Protein AF-A0A2D5G7H9-F1 (afdb_monomer_lite)

Structure (mmCIF, N/CA/C/O backbone):
data_AF-A0A2D5G7H9-F1
#
_entry.id   AF-A0A2D5G7H9-F1
#
loop_
_atom_site.group_PDB
_atom_site.id
_atom_site.type_symbol
_atom_site.label_atom_id
_atom_site.label_alt_id
_atom_site.label_comp_id
_atom_site.label_asym_id
_atom_site.label_entity_id
_atom_site.label_seq_id
_atom_site.pdbx_PDB_ins_code
_atom_site.Cartn_x
_atom_site.Cartn_y
_atom_site.Cartn_z
_atom_site.occupancy
_atom_site.B_iso_or_equiv
_atom_site.auth_seq_id
_atom_site.auth_comp_id
_atom_site.auth_asym_id
_atom_site.auth_atom_id
_atom_site.pdbx_PDB_model_num
ATOM 1 N N . MET A 1 1 ? 37.086 -0.738 -14.831 1.00 46.91 1 MET A N 1
ATOM 2 C CA . MET A 1 1 ? 36.209 -1.465 -15.768 1.00 46.91 1 MET A CA 1
ATOM 3 C C . MET A 1 1 ? 34.981 -0.601 -15.950 1.00 46.91 1 MET A C 1
ATOM 5 O O . MET A 1 1 ? 34.270 -0.409 -14.975 1.00 46.91 1 MET A O 1
ATOM 9 N N . SER A 1 2 ? 34.811 0.024 -17.115 1.00 57.94 2 SER A N 1
ATOM 10 C CA . SER A 1 2 ? 33.569 0.746 -17.401 1.00 57.94 2 SER A CA 1
ATOM 11 C C . SER A 1 2 ? 32.558 -0.308 -17.820 1.00 57.94 2 SER A C 1
ATOM 13 O O . SER A 1 2 ? 32.715 -0.897 -18.884 1.00 57.94 2 SER A O 1
ATOM 15 N N . GLY A 1 3 ? 31.635 -0.643 -16.924 1.00 84.12 3 GLY A N 1
ATOM 16 C CA . GLY A 1 3 ? 30.419 -1.346 -17.311 1.00 84.12 3 GLY A CA 1
ATOM 17 C C . GLY A 1 3 ? 29.381 -0.341 -17.793 1.00 84.12 3 GLY A C 1
ATOM 18 O O . GLY A 1 3 ? 29.545 0.864 -17.584 1.00 84.12 3 GLY A O 1
ATOM 19 N N . ASP A 1 4 ? 28.320 -0.854 -18.398 1.00 91.81 4 ASP A N 1
ATOM 20 C CA . ASP A 1 4 ? 27.169 -0.051 -18.783 1.00 91.81 4 ASP A CA 1
ATOM 21 C C . ASP A 1 4 ? 26.457 0.502 -17.544 1.00 91.81 4 ASP A C 1
ATOM 23 O O . ASP A 1 4 ? 26.328 -0.152 -16.504 1.00 91.81 4 ASP A O 1
ATOM 27 N N . THR A 1 5 ? 25.963 1.724 -17.671 1.00 94.12 5 THR A N 1
ATOM 28 C CA . THR A 1 5 ? 25.202 2.439 -16.658 1.00 94.12 5 THR A CA 1
ATOM 29 C C . THR A 1 5 ? 23.751 2.554 -17.105 1.00 94.12 5 THR A C 1
ATOM 31 O O . THR A 1 5 ? 23.378 3.395 -17.924 1.00 94.12 5 THR A O 1
ATOM 34 N N . PHE A 1 6 ? 22.920 1.691 -16.529 1.00 95.44 6 PHE A N 1
ATOM 35 C CA . PHE A 1 6 ? 21.476 1.672 -16.717 1.00 95.44 6 PHE A CA 1
ATOM 36 C C . PHE A 1 6 ? 20.793 1.566 -15.351 1.00 95.44 6 PHE A C 1
ATOM 38 O O . PHE A 1 6 ? 21.032 0.623 -14.596 1.00 95.44 6 PHE A O 1
ATOM 45 N N . THR A 1 7 ? 19.926 2.527 -15.040 1.00 95.94 7 THR A N 1
ATOM 46 C CA . THR A 1 7 ? 19.197 2.608 -13.770 1.00 95.94 7 THR A CA 1
ATOM 47 C C . THR A 1 7 ? 17.712 2.796 -14.045 1.00 95.94 7 THR A C 1
ATOM 49 O O . THR A 1 7 ? 17.320 3.779 -14.673 1.00 95.94 7 THR A O 1
ATOM 52 N N . GLY A 1 8 ? 16.883 1.889 -13.526 1.00 95.56 8 GLY A N 1
ATOM 53 C CA . GLY A 1 8 ? 15.425 2.006 -13.534 1.00 95.56 8 GLY A CA 1
ATOM 54 C C . GLY A 1 8 ? 14.883 2.437 -12.172 1.00 95.56 8 GLY A C 1
ATOM 55 O O . GLY A 1 8 ? 15.352 1.967 -11.137 1.00 95.56 8 GLY A O 1
ATOM 56 N N . SER A 1 9 ? 13.885 3.312 -12.169 1.00 96.56 9 SER A N 1
ATOM 57 C CA . SER A 1 9 ? 13.097 3.683 -10.990 1.00 96.56 9 SER A CA 1
ATOM 58 C C . SER A 1 9 ? 11.623 3.408 -11.250 1.00 96.56 9 SER A C 1
ATOM 60 O O . SER A 1 9 ? 11.135 3.662 -12.347 1.00 96.56 9 SER A O 1
ATOM 62 N N . TYR A 1 10 ? 10.911 2.911 -10.239 1.00 96.38 10 TYR A N 1
ATOM 63 C CA . TYR A 1 10 ? 9.505 2.525 -10.356 1.00 96.38 10 TYR A CA 1
ATOM 64 C C . TYR A 1 10 ? 8.705 3.097 -9.193 1.00 96.38 10 TYR A C 1
ATOM 66 O O . TYR A 1 10 ? 9.129 3.036 -8.039 1.00 96.38 10 TYR A O 1
ATOM 74 N N . SER A 1 11 ? 7.527 3.628 -9.497 1.00 96.19 11 SER A N 1
ATOM 75 C CA . SER A 1 11 ? 6.559 4.089 -8.504 1.00 96.19 11 SER A CA 1
ATOM 76 C C . SER A 1 11 ? 5.195 3.483 -8.799 1.00 96.19 11 SER A C 1
ATOM 78 O O . SER A 1 11 ? 4.832 3.323 -9.962 1.00 96.19 11 SER A O 1
ATOM 80 N N . GLY A 1 12 ? 4.458 3.117 -7.750 1.00 96.06 12 GLY A N 1
ATOM 81 C CA . GLY A 1 12 ? 3.131 2.518 -7.857 1.00 96.06 12 GLY A CA 1
ATOM 82 C C . GLY A 1 12 ? 2.097 3.322 -7.078 1.00 96.06 12 GLY A C 1
ATOM 83 O O . GLY A 1 12 ? 2.353 3.705 -5.936 1.00 96.06 12 GLY A O 1
ATOM 84 N N . LEU A 1 13 ? 0.926 3.560 -7.672 1.00 96.44 13 LEU A N 1
ATOM 85 C CA . LEU A 1 13 ? -0.166 4.302 -7.041 1.00 96.44 13 LEU A CA 1
ATOM 86 C C . LEU A 1 13 ? -1.463 3.486 -6.998 1.00 96.44 13 LEU A C 1
ATOM 88 O O . LEU A 1 13 ? -1.944 3.000 -8.023 1.00 96.44 13 LEU A O 1
ATOM 92 N N . PHE A 1 14 ? -2.066 3.403 -5.809 1.00 96.62 14 PHE A N 1
ATOM 93 C CA . PHE A 1 14 ? -3.432 2.912 -5.629 1.00 96.62 14 PHE A CA 1
ATOM 94 C C . PHE A 1 14 ? -4.447 4.040 -5.834 1.00 96.62 14 PHE A C 1
ATOM 96 O O . PHE A 1 14 ? -4.227 5.166 -5.396 1.00 96.62 14 PHE A O 1
ATOM 103 N N . ALA A 1 15 ? -5.625 3.716 -6.376 1.00 93.69 15 ALA A N 1
ATOM 104 C CA . ALA A 1 15 ? -6.734 4.674 -6.478 1.00 93.69 15 ALA A CA 1
ATOM 105 C C . ALA A 1 15 ? -7.245 5.172 -5.110 1.00 93.69 15 ALA A C 1
ATOM 107 O O . ALA A 1 15 ? -7.798 6.263 -5.005 1.00 93.69 15 ALA A O 1
ATOM 108 N N . ASN A 1 16 ? -7.102 4.356 -4.060 1.00 92.75 16 ASN A N 1
ATOM 109 C CA . ASN A 1 16 ? -7.419 4.723 -2.683 1.00 92.75 16 ASN A CA 1
ATOM 110 C C . ASN A 1 16 ? -6.701 3.799 -1.687 1.00 92.75 16 ASN A C 1
ATOM 112 O O . ASN A 1 16 ? -6.259 2.707 -2.048 1.00 92.75 16 ASN A O 1
ATOM 116 N N . LYS A 1 17 ? -6.655 4.241 -0.426 1.00 89.25 17 LYS A N 1
ATOM 117 C CA . LYS A 1 17 ? -6.003 3.562 0.706 1.00 89.25 17 LYS A CA 1
ATOM 118 C C . LYS A 1 17 ? -6.831 2.455 1.375 1.00 89.25 17 LYS A C 1
ATOM 120 O O . LYS A 1 17 ? -6.411 1.933 2.402 1.0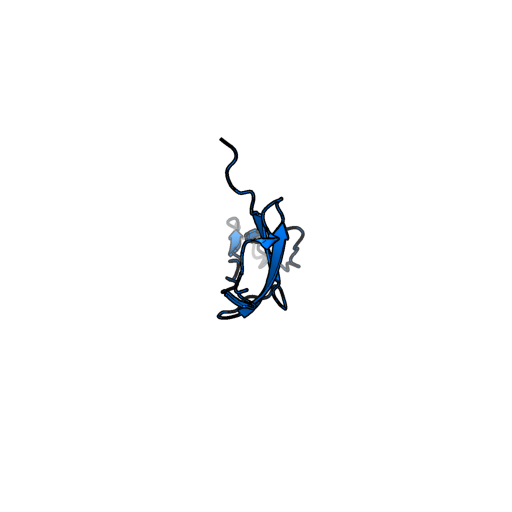0 89.25 17 LYS A O 1
ATOM 125 N N . ASN A 1 18 ? -8.037 2.165 0.891 1.00 92.00 18 ASN A N 1
ATOM 126 C CA . ASN A 1 18 ? -8.968 1.298 1.612 1.00 92.00 18 ASN A CA 1
ATOM 127 C C . ASN A 1 18 ? -8.626 -0.182 1.404 1.00 92.00 18 ASN A C 1
ATOM 129 O O . ASN A 1 18 ? -8.155 -0.573 0.336 1.00 92.00 18 ASN A O 1
ATOM 133 N N . VAL A 1 19 ? -8.918 -0.990 2.426 1.00 94.19 19 VAL A N 1
ATOM 134 C CA . VAL A 1 19 ? -8.784 -2.454 2.409 1.00 94.19 19 VAL A CA 1
ATOM 135 C C . VAL A 1 19 ? -9.492 -3.047 1.195 1.00 94.19 19 VAL A C 1
ATOM 137 O O . VAL A 1 19 ? -10.590 -2.623 0.834 1.00 94.19 19 VAL A O 1
ATOM 140 N N . GLY A 1 20 ? -8.872 -4.048 0.581 1.00 95.69 20 GLY A N 1
ATOM 141 C CA . GLY A 1 20 ? -9.452 -4.784 -0.535 1.00 95.69 20 GLY A CA 1
ATOM 142 C C . GLY A 1 20 ? -8.431 -5.691 -1.201 1.00 95.69 20 GLY A C 1
ATOM 143 O O . GLY A 1 20 ? -7.228 -5.471 -1.069 1.00 95.69 20 GLY A O 1
ATOM 144 N N . THR A 1 21 ? -8.917 -6.693 -1.922 1.00 97.06 21 THR A N 1
ATOM 145 C CA . THR A 1 21 ? -8.084 -7.620 -2.689 1.00 97.06 21 THR A CA 1
ATOM 146 C C . THR A 1 21 ? -8.058 -7.250 -4.169 1.00 97.06 21 THR A C 1
ATOM 148 O O . THR A 1 21 ? -8.955 -6.562 -4.664 1.00 97.06 21 THR A O 1
ATOM 151 N N . GLY A 1 22 ? -7.012 -7.669 -4.879 1.00 97.00 22 GLY A N 1
ATOM 152 C CA . GLY A 1 22 ? -6.876 -7.484 -6.323 1.00 97.00 22 GLY A CA 1
ATOM 153 C C . GLY A 1 22 ? -6.873 -6.017 -6.756 1.00 97.00 22 GLY A C 1
ATOM 154 O O . GLY A 1 22 ? -7.287 -5.701 -7.871 1.00 97.00 22 GLY A O 1
ATOM 155 N N . LYS A 1 23 ? -6.454 -5.092 -5.884 1.00 97.69 23 LYS A N 1
ATOM 156 C CA . LYS A 1 23 ? -6.520 -3.663 -6.188 1.00 97.69 23 LYS A CA 1
ATOM 157 C C . LYS A 1 23 ? -5.478 -3.314 -7.241 1.00 97.69 23 LYS A C 1
ATOM 159 O O . LYS A 1 23 ? -4.291 -3.563 -7.042 1.00 97.69 23 LYS A O 1
ATOM 164 N N . THR A 1 24 ? -5.921 -2.677 -8.321 1.00 97.81 24 THR A N 1
ATOM 165 C CA . THR A 1 24 ? -5.026 -2.170 -9.363 1.00 97.81 24 THR A CA 1
ATOM 166 C C . THR A 1 24 ? -4.072 -1.119 -8.799 1.00 97.81 24 THR A C 1
ATOM 168 O O . THR A 1 24 ? -4.495 -0.157 -8.147 1.00 97.81 24 THR A O 1
ATOM 171 N N . VAL A 1 25 ? -2.791 -1.308 -9.096 1.00 97.75 25 VAL A N 1
ATOM 172 C CA . VAL A 1 25 ? -1.703 -0.355 -8.891 1.00 97.75 25 VAL A CA 1
ATOM 173 C C . VAL A 1 25 ? -1.214 0.066 -10.265 1.00 97.75 25 VAL A C 1
ATOM 175 O O . VAL A 1 25 ? -0.775 -0.780 -11.043 1.00 97.75 25 VAL A O 1
ATOM 178 N N . ASN A 1 26 ? -1.282 1.362 -10.557 1.00 97.12 26 ASN A N 1
ATOM 179 C CA . ASN A 1 26 ? -0.691 1.916 -11.773 1.00 97.12 26 ASN A CA 1
ATOM 180 C C . ASN A 1 26 ? 0.797 2.149 -11.525 1.00 97.12 26 ASN A C 1
ATOM 182 O O . ASN A 1 26 ? 1.147 2.756 -10.510 1.00 97.12 26 ASN A O 1
ATOM 186 N N . ILE A 1 27 ? 1.644 1.653 -12.423 1.00 97.62 27 ILE A N 1
ATOM 187 C CA . ILE A 1 27 ? 3.098 1.721 -12.299 1.00 97.62 27 ILE A CA 1
ATOM 188 C C . ILE A 1 27 ? 3.631 2.748 -13.296 1.00 97.62 27 ILE A C 1
ATOM 190 O O . ILE A 1 27 ? 3.309 2.705 -14.481 1.00 97.62 27 ILE A O 1
ATOM 194 N N . THR A 1 28 ? 4.484 3.640 -12.805 1.00 96.88 28 THR A N 1
ATOM 195 C CA . THR A 1 28 ? 5.258 4.572 -13.625 1.00 96.88 28 THR A CA 1
ATOM 196 C C . THR A 1 28 ? 6.731 4.231 -13.483 1.00 96.88 28 THR A C 1
ATOM 198 O O . THR A 1 28 ? 7.249 4.200 -12.360 1.00 96.88 28 THR A O 1
ATOM 201 N N . ALA A 1 29 ? 7.393 4.000 -14.615 1.00 96.75 29 ALA A N 1
ATOM 202 C CA . ALA A 1 29 ? 8.825 3.760 -14.693 1.00 96.75 29 ALA A CA 1
ATOM 203 C C . ALA A 1 29 ? 9.575 5.000 -15.204 1.00 96.75 29 ALA A C 1
ATOM 205 O O . ALA A 1 29 ? 9.036 5.806 -15.964 1.00 96.75 29 ALA A O 1
ATOM 206 N N . SER A 1 30 ? 10.831 5.149 -14.794 1.00 95.62 30 SER A N 1
ATOM 207 C CA . SER A 1 30 ? 11.784 6.074 -15.405 1.00 95.62 30 SER A CA 1
ATOM 208 C C . SER A 1 30 ? 13.162 5.431 -15.509 1.00 95.62 30 SER A C 1
ATOM 210 O O . SER A 1 30 ? 13.569 4.649 -14.646 1.00 95.62 30 SER A O 1
ATOM 212 N N . TYR A 1 31 ? 13.882 5.763 -16.579 1.00 96.56 31 TYR A N 1
ATOM 213 C CA . TYR A 1 31 ? 15.183 5.185 -16.901 1.00 96.56 31 TYR A CA 1
ATOM 214 C C . TYR A 1 31 ? 16.236 6.280 -17.023 1.00 96.56 31 TYR A C 1
ATOM 216 O O . TYR A 1 31 ? 15.967 7.371 -17.524 1.00 96.56 31 TYR A O 1
ATOM 224 N N . SER A 1 32 ? 17.436 5.998 -16.530 1.00 96.25 32 SER A N 1
ATOM 225 C CA . SER A 1 32 ? 18.575 6.916 -16.551 1.00 96.25 32 SER A CA 1
ATOM 226 C C . SER A 1 32 ? 19.893 6.145 -16.616 1.00 96.25 32 SER A C 1
ATOM 228 O O . SER A 1 32 ? 19.905 4.915 -16.583 1.00 96.25 32 SER A O 1
ATOM 230 N N . GLY A 1 33 ? 21.005 6.872 -16.703 1.00 95.69 33 GLY A N 1
ATOM 231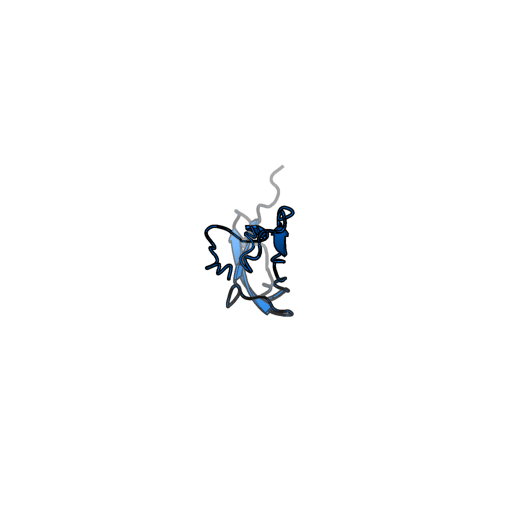 C CA . GLY A 1 33 ? 22.339 6.309 -16.905 1.00 95.69 33 GLY A CA 1
ATOM 232 C C . GLY A 1 33 ? 22.865 6.615 -18.306 1.00 95.69 33 GLY A C 1
ATOM 233 O O . GLY A 1 33 ? 22.080 6.860 -19.229 1.00 95.69 33 GLY A O 1
ATOM 234 N N . ALA A 1 34 ? 24.192 6.664 -18.446 1.00 95.81 34 ALA A N 1
ATOM 235 C CA . ALA A 1 34 ? 24.859 7.091 -19.677 1.00 95.81 34 ALA A CA 1
ATOM 236 C C . ALA A 1 34 ? 24.553 6.158 -20.854 1.00 95.81 34 ALA A C 1
ATOM 238 O O . ALA A 1 34 ? 24.526 6.604 -21.997 1.00 95.81 34 ALA A O 1
ATOM 239 N N . ASP A 1 35 ? 24.241 4.899 -20.559 1.00 96.06 35 ASP A N 1
ATOM 240 C CA . ASP A 1 35 ? 24.002 3.867 -21.561 1.00 96.06 35 ASP A CA 1
ATOM 241 C C . ASP A 1 35 ? 22.509 3.575 -21.747 1.00 96.06 35 ASP A C 1
ATOM 243 O O . ASP A 1 35 ? 22.154 2.676 -22.498 1.00 96.06 35 ASP A O 1
ATOM 247 N N . SER A 1 36 ? 21.609 4.338 -21.110 1.00 94.12 36 SER A N 1
ATOM 248 C CA . SER A 1 36 ? 20.163 4.056 -21.109 1.00 94.12 36 SER A CA 1
ATOM 249 C C . SER A 1 36 ? 19.513 3.988 -22.494 1.00 94.12 36 SER A C 1
ATOM 251 O O . SER A 1 36 ? 18.593 3.198 -22.691 1.00 94.12 36 SER A O 1
ATOM 253 N N . GLY A 1 37 ? 20.031 4.736 -23.471 1.00 94.12 37 GLY A N 1
ATOM 254 C CA . GLY A 1 37 ? 19.570 4.681 -24.862 1.00 94.12 37 GLY A CA 1
ATOM 255 C C . GLY A 1 37 ? 19.911 3.380 -25.602 1.00 94.12 37 GLY A C 1
ATOM 256 O O . GLY A 1 37 ? 19.327 3.118 -26.649 1.00 94.12 37 GLY A O 1
ATOM 257 N N . ASN A 1 38 ? 20.815 2.552 -25.065 1.00 95.62 38 ASN A N 1
ATOM 258 C CA . ASN A 1 38 ? 21.199 1.263 -25.655 1.00 95.62 38 ASN A CA 1
ATOM 259 C C . ASN A 1 38 ? 20.242 0.119 -25.274 1.00 95.62 38 ASN A C 1
ATOM 261 O O . ASN A 1 38 ? 20.401 -1.002 -25.756 1.00 95.62 38 ASN A O 1
ATOM 265 N N . TYR A 1 39 ? 19.255 0.384 -24.414 1.00 94.44 39 TYR A N 1
ATOM 266 C CA . TYR A 1 39 ? 18.351 -0.618 -23.860 1.00 94.44 39 TYR A CA 1
ATOM 267 C C . TYR A 1 39 ? 16.916 -0.355 -24.313 1.00 94.44 39 TYR A C 1
ATOM 269 O O . TYR A 1 39 ? 16.411 0.759 -24.207 1.00 94.44 39 TYR A O 1
ATOM 277 N N . ASN A 1 40 ? 16.233 -1.405 -24.769 1.00 94.56 40 ASN A N 1
ATOM 278 C CA . ASN A 1 40 ? 14.797 -1.361 -25.027 1.00 94.56 40 ASN A CA 1
ATOM 279 C C . ASN A 1 40 ? 14.054 -2.031 -23.868 1.00 94.56 40 ASN A C 1
ATOM 281 O O . ASN A 1 40 ? 14.174 -3.242 -23.675 1.00 94.56 40 ASN A O 1
ATOM 285 N N . VAL A 1 41 ? 13.292 -1.249 -23.106 1.00 94.69 41 VAL A N 1
ATOM 286 C CA . VAL A 1 41 ? 12.554 -1.736 -21.937 1.00 94.69 41 VAL A CA 1
ATOM 287 C C . VAL A 1 41 ? 11.076 -1.873 -22.278 1.00 94.69 41 VAL A C 1
ATOM 289 O O . VAL A 1 41 ? 10.495 -1.016 -22.934 1.00 94.69 41 VAL A O 1
ATOM 292 N N . THR A 1 42 ? 10.469 -2.979 -21.853 1.00 96.19 42 THR A N 1
ATOM 293 C CA . THR A 1 42 ? 9.016 -3.160 -21.920 1.00 96.19 42 THR A CA 1
ATOM 294 C C . THR A 1 42 ? 8.431 -2.865 -20.550 1.00 96.19 42 THR A C 1
ATOM 296 O O . THR A 1 42 ? 8.651 -3.625 -19.607 1.00 96.19 42 THR A O 1
ATOM 299 N N . ASP A 1 43 ? 7.696 -1.763 -20.448 1.00 95.50 43 ASP A N 1
ATOM 300 C CA . ASP A 1 43 ? 7.127 -1.320 -19.181 1.00 95.50 43 ASP A CA 1
ATOM 301 C C . ASP A 1 43 ? 5.977 -2.220 -18.729 1.00 95.50 43 ASP A C 1
ATOM 303 O O . ASP A 1 43 ? 5.111 -2.628 -19.510 1.00 95.50 43 ASP A O 1
ATOM 307 N N . GLN A 1 44 ? 5.918 -2.460 -17.422 1.00 95.56 44 GLN A N 1
ATOM 308 C CA . GLN A 1 44 ? 4.723 -2.980 -16.780 1.00 95.56 44 GLN A CA 1
ATOM 309 C C . GLN A 1 44 ? 3.849 -1.797 -16.364 1.00 95.56 44 GLN A C 1
ATOM 311 O O . GLN A 1 44 ? 4.191 -1.082 -15.431 1.00 95.56 44 GLN A O 1
ATOM 316 N N . SER A 1 45 ? 2.713 -1.598 -17.032 1.00 95.50 45 SER A N 1
ATOM 317 C CA . SER A 1 45 ? 1.825 -0.457 -16.758 1.00 95.50 45 SER A CA 1
ATOM 318 C C . SER A 1 45 ? 1.017 -0.604 -15.467 1.00 95.50 45 SER A C 1
ATOM 320 O O . SER A 1 45 ? 0.615 0.390 -14.859 1.00 95.50 45 SER A O 1
ATOM 322 N N . SER A 1 46 ? 0.750 -1.840 -15.035 1.00 96.62 46 SER A N 1
ATOM 323 C CA . SER A 1 46 ? -0.013 -2.102 -13.818 1.00 96.62 46 SER A CA 1
ATOM 324 C C . SER A 1 46 ? 0.248 -3.480 -13.217 1.00 96.62 46 SER A C 1
ATOM 326 O O . SER A 1 46 ? 0.763 -4.399 -13.860 1.00 96.62 46 SER A O 1
ATOM 328 N N . THR A 1 47 ? -0.132 -3.615 -11.952 1.00 97.19 47 THR A N 1
ATOM 329 C CA . THR A 1 47 ? -0.215 -4.890 -11.236 1.00 97.19 47 THR A CA 1
ATOM 330 C C . THR A 1 47 ? -1.405 -4.868 -10.275 1.00 97.19 47 THR A C 1
ATOM 332 O O . THR A 1 47 ? -2.067 -3.839 -10.115 1.00 97.19 47 THR A O 1
ATOM 335 N N . THR A 1 48 ? -1.687 -5.989 -9.621 1.00 97.56 48 THR A N 1
ATOM 336 C CA . THR A 1 48 ? -2.702 -6.085 -8.567 1.00 97.56 48 THR A CA 1
ATOM 337 C C . THR A 1 48 ? -2.057 -6.420 -7.235 1.00 97.56 48 THR A C 1
ATOM 339 O O . THR A 1 48 ? -1.218 -7.316 -7.162 1.00 97.56 48 THR A O 1
ATOM 342 N N . VAL A 1 49 ? -2.469 -5.722 -6.179 1.00 96.6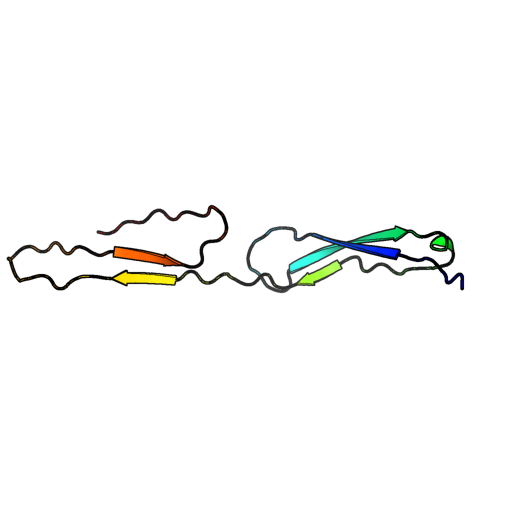9 49 VAL A N 1
ATOM 343 C CA . VAL A 1 49 ? -1.983 -5.932 -4.810 1.00 96.69 49 VAL A CA 1
ATOM 344 C C . VAL A 1 49 ? -3.161 -5.890 -3.840 1.00 96.69 49 VAL A C 1
ATOM 346 O O . VAL A 1 49 ? -4.130 -5.160 -4.053 1.00 96.69 49 VAL A O 1
ATOM 349 N N . ASP A 1 50 ? -3.064 -6.649 -2.755 1.00 97.19 50 ASP A N 1
ATOM 350 C CA . ASP A 1 50 ? -4.043 -6.625 -1.673 1.00 97.19 50 ASP A CA 1
ATOM 351 C C . ASP A 1 50 ? -3.662 -5.571 -0.621 1.00 97.19 50 ASP A C 1
ATOM 353 O O . ASP A 1 50 ? -2.513 -5.491 -0.183 1.00 97.19 50 ASP A O 1
ATOM 357 N N . ILE A 1 51 ? -4.636 -4.775 -0.172 1.00 94.94 51 ILE A N 1
ATOM 358 C CA . ILE A 1 51 ? -4.506 -3.922 1.016 1.00 94.94 51 ILE A CA 1
ATOM 359 C C . ILE A 1 51 ? -5.167 -4.659 2.177 1.00 94.94 51 ILE A C 1
ATOM 361 O O . ILE A 1 51 ? -6.393 -4.780 2.224 1.00 94.94 51 ILE A O 1
ATOM 365 N N . ALA A 1 52 ? -4.354 -5.148 3.113 1.00 93.88 52 ALA A N 1
ATOM 366 C CA . ALA A 1 52 ? -4.828 -5.870 4.288 1.00 93.88 52 ALA A CA 1
ATOM 367 C C . ALA A 1 52 ? -5.483 -4.937 5.320 1.00 93.88 52 ALA A C 1
ATOM 369 O O . ALA A 1 52 ? -5.067 -3.792 5.510 1.00 93.88 52 ALA A O 1
ATOM 370 N N . ALA A 1 53 ? -6.487 -5.453 6.032 1.00 90.44 53 ALA A N 1
ATOM 371 C CA . ALA A 1 53 ? -7.067 -4.760 7.175 1.00 90.44 53 ALA A CA 1
ATOM 372 C C . ALA A 1 53 ? -6.085 -4.718 8.349 1.00 90.44 53 ALA A C 1
ATOM 374 O O . ALA A 1 53 ? -5.459 -5.723 8.692 1.00 90.44 53 ALA A O 1
ATOM 375 N N . LYS A 1 54 ? -5.995 -3.561 9.010 1.00 90.06 54 LYS A N 1
ATOM 376 C CA . LYS A 1 54 ? -5.317 -3.450 10.299 1.00 90.06 54 LYS A CA 1
ATOM 377 C C . LYS A 1 54 ? -6.293 -3.866 11.397 1.00 90.06 54 LYS A C 1
ATOM 379 O O . LYS A 1 54 ? -7.388 -3.318 11.485 1.00 90.06 54 LYS A O 1
ATOM 384 N N . ALA A 1 55 ? -5.904 -4.841 12.213 1.00 90.69 55 ALA A N 1
ATOM 385 C CA . ALA A 1 55 ? -6.719 -5.268 13.342 1.00 90.69 55 ALA A CA 1
ATOM 386 C C . ALA A 1 55 ? -6.826 -4.144 14.384 1.00 90.69 55 ALA A C 1
ATOM 388 O O . ALA A 1 55 ? -5.812 -3.561 14.770 1.00 90.69 55 ALA A O 1
ATOM 389 N N . LEU A 1 56 ? -8.051 -3.883 14.839 1.00 91.81 56 LEU A N 1
ATOM 390 C CA . LEU A 1 56 ? -8.357 -3.022 15.975 1.00 91.81 56 LEU A CA 1
ATOM 391 C C . LEU A 1 56 ? -8.841 -3.911 17.121 1.00 91.81 56 LEU A C 1
ATOM 393 O O . LEU A 1 56 ? -9.819 -4.642 16.963 1.00 91.81 56 LEU A O 1
ATOM 397 N N . THR A 1 57 ? -8.179 -3.830 18.268 1.00 92.19 57 THR A N 1
ATOM 398 C CA . THR A 1 57 ? -8.524 -4.608 19.460 1.00 92.19 57 THR A CA 1
ATOM 399 C C . THR A 1 57 ? -9.070 -3.679 20.529 1.00 92.19 57 THR A C 1
ATOM 401 O O . THR A 1 57 ? -8.459 -2.655 20.831 1.00 92.19 57 THR A O 1
ATOM 404 N N . ALA A 1 58 ? -10.204 -4.053 21.117 1.00 91.81 58 ALA A N 1
ATOM 405 C CA . ALA A 1 58 ? -10.802 -3.371 22.255 1.00 91.81 58 ALA A CA 1
ATOM 406 C C . ALA A 1 58 ? -10.698 -4.262 23.496 1.00 91.81 58 ALA A C 1
ATOM 408 O O . ALA A 1 58 ? -11.125 -5.416 23.462 1.00 91.81 58 ALA A O 1
ATOM 409 N N . THR A 1 59 ? -10.176 -3.718 24.590 1.00 91.19 59 THR A N 1
ATOM 410 C CA . THR A 1 59 ? -10.076 -4.421 25.870 1.00 91.19 59 THR A CA 1
ATOM 411 C C . THR A 1 59 ? -10.825 -3.632 26.930 1.00 91.19 59 THR A C 1
ATOM 413 O O . THR A 1 59 ? -10.557 -2.451 27.135 1.00 91.19 59 THR A O 1
ATOM 416 N N . ALA A 1 60 ? -11.754 -4.292 27.616 1.00 90.25 60 ALA A N 1
ATOM 417 C CA . ALA A 1 60 ? -12.430 -3.743 28.781 1.00 90.25 60 ALA A CA 1
ATOM 418 C C . ALA A 1 60 ? -11.804 -4.323 30.052 1.00 90.25 60 ALA A C 1
ATOM 420 O O . ALA A 1 60 ? -11.605 -5.533 30.155 1.00 90.25 60 ALA A O 1
ATOM 421 N N . SER A 1 61 ? -11.504 -3.461 31.018 1.00 88.44 61 SER A N 1
ATOM 422 C CA . SER A 1 61 ? -11.039 -3.855 32.345 1.00 88.44 61 SER A CA 1
ATOM 423 C C . SER A 1 61 ? -11.909 -3.204 33.409 1.00 88.44 61 SER A C 1
ATOM 425 O O . SER A 1 61 ? -12.219 -2.013 33.327 1.00 88.44 61 SER A O 1
ATOM 427 N N . THR A 1 62 ? -12.305 -3.992 34.404 1.00 84.50 62 THR A N 1
ATOM 428 C CA . THR A 1 62 ? -13.071 -3.538 35.565 1.00 84.50 62 THR A CA 1
ATOM 429 C C . THR A 1 62 ? -12.375 -3.999 36.836 1.00 84.50 62 THR A C 1
ATOM 431 O O . THR A 1 62 ? -11.692 -5.023 36.864 1.00 84.50 62 THR A O 1
ATOM 434 N N . VAL A 1 63 ? -12.545 -3.234 37.909 1.00 80.50 63 VAL A N 1
ATOM 435 C CA . VAL A 1 63 ? -12.181 -3.663 39.263 1.00 80.50 63 VAL A CA 1
ATOM 436 C C . VAL A 1 63 ? -13.420 -4.201 39.968 1.00 80.50 63 VAL A C 1
ATOM 438 O O . VAL A 1 63 ? -14.526 -3.695 39.766 1.00 80.50 63 VAL A O 1
ATOM 441 N N . ASN A 1 64 ? -13.231 -5.220 40.811 1.00 81.12 64 ASN A N 1
ATOM 442 C CA . ASN A 1 64 ? -14.304 -5.770 41.636 1.00 81.12 64 ASN A CA 1
ATOM 443 C C . ASN A 1 64 ? -14.971 -4.658 42.455 1.00 81.12 64 ASN A C 1
ATOM 445 O O . ASN A 1 64 ? -14.295 -3.850 43.094 1.00 81.12 64 ASN A O 1
ATOM 449 N N . LYS A 1 65 ? -16.306 -4.642 42.462 1.00 80.19 65 LYS A N 1
ATOM 450 C CA . LYS A 1 65 ? -17.098 -3.688 43.237 1.00 80.19 65 LYS A CA 1
ATOM 451 C C . LYS A 1 65 ? -17.601 -4.348 44.517 1.00 80.19 65 LYS A C 1
ATOM 453 O O . LYS A 1 65 ? -18.284 -5.369 44.459 1.00 80.19 65 LYS A O 1
ATOM 458 N N . THR A 1 66 ? -17.324 -3.738 45.669 1.00 85.81 66 THR A N 1
ATOM 459 C CA . THR A 1 66 ? -17.991 -4.110 46.924 1.00 85.81 66 THR A CA 1
ATOM 460 C C . THR A 1 66 ? -19.477 -3.786 46.815 1.00 85.81 66 THR A C 1
ATOM 462 O O . THR A 1 66 ? -19.848 -2.672 46.439 1.00 85.81 66 THR A O 1
ATOM 465 N N . TYR A 1 67 ? -20.332 -4.756 47.138 1.00 86.38 67 TYR A N 1
ATOM 466 C CA . TYR A 1 67 ? -21.779 -4.579 47.080 1.00 86.38 67 TYR A CA 1
ATOM 467 C C . TYR A 1 67 ? -22.226 -3.398 47.952 1.00 86.38 67 TYR A C 1
ATOM 469 O O . TYR A 1 67 ? -22.000 -3.380 49.160 1.00 86.38 67 TYR A O 1
ATOM 477 N N . ASN A 1 68 ? -22.859 -2.409 47.322 1.00 85.50 68 ASN A N 1
ATOM 478 C CA . ASN A 1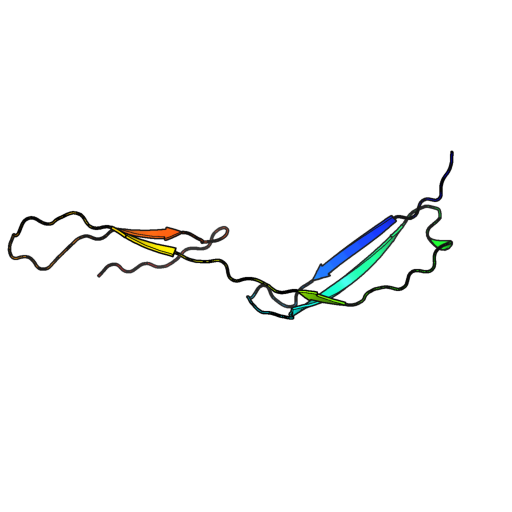 68 ? -23.350 -1.195 47.976 1.00 85.50 68 ASN A CA 1
ATOM 479 C C . ASN A 1 68 ? -24.744 -0.769 47.473 1.00 85.50 68 ASN A C 1
ATOM 481 O O . ASN A 1 68 ? -25.121 0.389 47.619 1.00 85.50 68 ASN A O 1
ATOM 485 N N . GLY A 1 69 ? -25.485 -1.675 46.822 1.00 87.00 69 GLY A N 1
ATOM 486 C CA . GLY A 1 69 ? -26.828 -1.410 46.289 1.00 87.00 69 GLY A CA 1
ATOM 487 C C . GLY A 1 69 ? -26.897 -0.483 45.064 1.00 87.00 69 GLY A C 1
ATOM 488 O O . GLY A 1 69 ? -27.973 -0.322 44.498 1.00 87.00 69 GLY A O 1
ATOM 489 N N . SER A 1 70 ? -25.780 0.103 44.615 1.00 85.88 70 SER A N 1
ATOM 490 C CA . SER A 1 70 ? -25.725 0.922 43.395 1.00 85.88 70 SER A CA 1
ATOM 491 C C . SER A 1 70 ? -25.456 0.064 42.152 1.00 85.88 70 SER A C 1
ATOM 493 O O . SER A 1 70 ? -24.592 -0.817 42.170 1.00 85.88 70 SER A O 1
ATOM 495 N N . THR A 1 71 ? -26.133 0.382 41.047 1.00 84.38 71 THR A N 1
ATOM 496 C CA . THR A 1 71 ? -26.002 -0.293 39.742 1.00 84.38 71 THR A CA 1
ATOM 497 C C . THR A 1 71 ? -24.816 0.191 38.899 1.00 84.38 71 THR A C 1
ATOM 499 O O . THR A 1 71 ? -24.520 -0.408 37.872 1.00 84.38 71 THR A O 1
ATOM 502 N N . THR A 1 72 ? -24.108 1.243 39.319 1.00 81.25 72 THR A N 1
ATOM 503 C CA . THR A 1 72 ? -23.012 1.843 38.537 1.00 81.25 72 THR A CA 1
ATOM 504 C C . THR A 1 72 ? -21.698 1.083 38.728 1.00 81.25 72 THR A C 1
ATOM 506 O O . THR A 1 72 ? -21.246 0.921 39.863 1.00 81.25 72 THR A O 1
ATOM 509 N N . ALA A 1 73 ? -21.039 0.666 37.648 1.00 76.69 73 ALA A N 1
ATOM 510 C CA . ALA A 1 73 ? -19.692 0.090 37.675 1.00 76.69 73 ALA A CA 1
ATOM 511 C C . ALA A 1 73 ? -18.759 0.906 36.772 1.00 76.69 73 ALA A C 1
ATOM 513 O O . ALA A 1 73 ? -19.158 1.312 35.687 1.00 76.69 73 ALA A O 1
ATOM 514 N N . SER A 1 74 ? -17.524 1.147 37.216 1.00 79.81 74 SER A N 1
ATOM 515 C CA . SER A 1 74 ? -16.522 1.819 36.383 1.00 79.81 74 SER A CA 1
ATOM 516 C C . SER A 1 74 ? -15.760 0.788 35.556 1.00 79.81 74 SER A C 1
ATOM 518 O O . SER A 1 74 ? -15.284 -0.216 36.093 1.00 79.81 74 SER A O 1
ATOM 520 N N . THR A 1 75 ? -15.647 1.048 34.256 1.00 85.25 75 THR A N 1
ATOM 521 C CA . THR A 1 75 ? -14.897 0.227 33.302 1.00 85.25 75 THR A CA 1
ATOM 522 C C . THR A 1 75 ? -13.914 1.117 32.563 1.00 85.25 75 THR A C 1
ATOM 524 O O . THR A 1 75 ? -14.253 2.222 32.149 1.00 85.25 75 THR A O 1
ATOM 527 N N . THR A 1 76 ? -12.698 0.632 32.351 1.00 86.38 76 THR A N 1
ATOM 528 C CA . THR A 1 76 ? -11.752 1.244 31.418 1.00 86.38 76 THR A CA 1
ATOM 529 C C . THR A 1 76 ? -11.788 0.471 30.109 1.00 86.38 76 THR A C 1
ATOM 531 O O . THR A 1 76 ? -11.517 -0.729 30.104 1.00 86.38 76 THR A O 1
ATOM 534 N N . LEU A 1 77 ? -12.102 1.147 29.001 1.00 89.38 77 LEU A N 1
ATOM 535 C CA . LEU A 1 77 ? -11.904 0.599 27.661 1.00 89.38 77 LEU A CA 1
ATOM 536 C C . LEU A 1 77 ? -10.591 1.130 27.081 1.00 89.38 77 LEU A C 1
ATOM 538 O O . LEU A 1 77 ? -10.370 2.341 27.013 1.00 89.38 77 LEU A O 1
ATOM 542 N N . THR A 1 78 ? -9.748 0.229 26.596 1.00 88.19 78 THR A N 1
ATOM 543 C CA . THR A 1 78 ? -8.536 0.554 25.843 1.00 88.19 78 THR A CA 1
ATOM 544 C C . THR A 1 78 ? -8.644 0.011 24.424 1.00 88.19 78 THR A C 1
ATOM 546 O O . THR A 1 78 ? -9.157 -1.085 24.203 1.00 88.19 78 THR A O 1
ATOM 549 N N . PHE A 1 79 ? -8.167 0.787 23.451 1.00 90.62 79 PHE A N 1
ATOM 550 C CA . PHE A 1 79 ? -8.101 0.376 22.051 1.00 90.62 79 PHE A CA 1
ATOM 551 C C . PHE A 1 79 ? -6.646 0.307 21.598 1.00 90.62 79 PHE A C 1
ATOM 553 O O . PHE A 1 79 ? -5.857 1.209 21.883 1.00 90.62 79 PHE A O 1
ATOM 560 N N . THR A 1 80 ? -6.293 -0.741 20.864 1.00 91.56 80 THR A N 1
ATOM 561 C CA . THR A 1 80 ? -4.985 -0.888 20.218 1.00 91.56 80 THR A CA 1
ATOM 562 C C . THR A 1 80 ? -5.168 -1.206 18.740 1.00 91.56 80 THR A C 1
ATOM 564 O O . THR A 1 80 ? -6.169 -1.801 18.350 1.00 91.56 80 THR A O 1
ATOM 567 N N . GLY A 1 81 ? -4.215 -0.792 17.901 1.00 90.69 81 GLY A N 1
ATOM 568 C CA . GLY A 1 81 ? -4.268 -1.024 16.450 1.00 90.69 81 GLY A CA 1
ATOM 569 C C . GLY A 1 81 ? -4.520 0.216 15.588 1.00 90.69 81 GLY A C 1
ATOM 570 O O . GLY A 1 81 ? -4.429 0.112 14.366 1.00 90.69 81 GLY A O 1
ATOM 571 N N . LEU A 1 82 ? -4.747 1.381 16.206 1.00 89.06 82 LEU A N 1
ATOM 572 C CA . LEU A 1 82 ? -4.836 2.675 15.518 1.00 89.06 82 LEU A CA 1
ATOM 573 C C . LEU A 1 82 ? -3.518 3.035 14.808 1.00 89.06 82 LEU A C 1
ATOM 575 O O . LEU A 1 82 ? -2.430 2.635 15.237 1.00 89.06 82 LEU A O 1
ATOM 579 N N . VAL A 1 83 ? -3.615 3.773 13.705 1.00 84.19 83 VAL A N 1
ATOM 580 C CA . VAL A 1 83 ? -2.507 4.183 12.837 1.00 84.19 83 VAL A CA 1
ATOM 581 C C . VAL A 1 83 ? -2.369 5.707 12.839 1.00 84.19 83 VAL A C 1
ATOM 583 O O . VAL A 1 83 ? -3.326 6.448 12.639 1.00 84.19 83 VAL A O 1
ATOM 586 N N . GLY A 1 84 ? -1.144 6.199 13.034 1.00 84.81 84 GLY A N 1
ATOM 587 C CA . GLY A 1 84 ? -0.857 7.634 13.004 1.00 84.81 84 GLY A CA 1
AT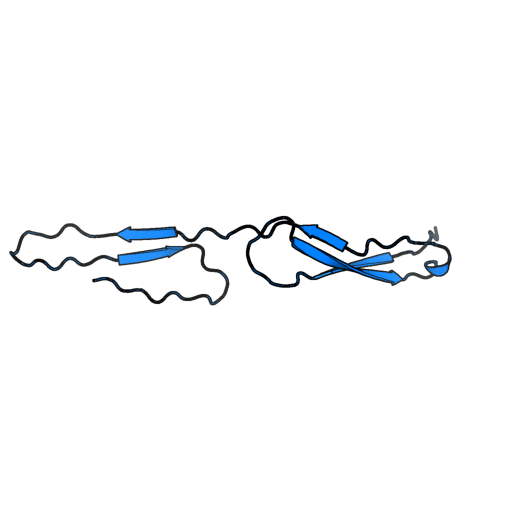OM 588 C C . GLY A 1 84 ? -1.630 8.407 14.074 1.00 84.81 84 GLY A C 1
ATOM 589 O O . GLY A 1 84 ? -1.528 8.103 15.259 1.00 84.81 84 GLY A O 1
ATOM 590 N N . SER A 1 85 ? -2.382 9.421 13.646 1.00 84.00 85 SER A N 1
ATOM 591 C CA . SER A 1 85 ? -3.159 10.312 14.5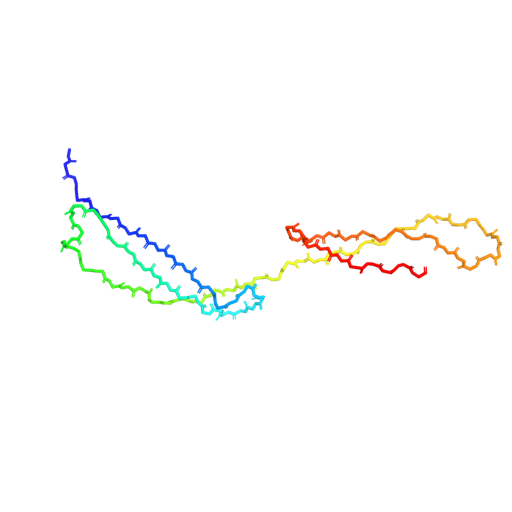21 1.00 84.00 85 SER A CA 1
ATOM 592 C C . SER A 1 85 ? -4.645 9.943 14.600 1.00 84.00 85 SER A C 1
ATOM 594 O O . SER A 1 85 ? -5.468 10.786 14.951 1.00 84.00 85 SER A O 1
ATOM 596 N N . GLU A 1 86 ? -5.008 8.711 14.239 1.00 85.38 86 GLU A N 1
ATOM 597 C CA . GLU A 1 86 ? -6.373 8.203 14.386 1.00 85.38 86 GLU A CA 1
ATOM 598 C C . GLU A 1 86 ? -6.824 8.255 15.856 1.00 85.38 86 GLU A C 1
ATOM 600 O O . GLU A 1 86 ? -6.109 7.824 16.761 1.00 85.38 86 GLU A O 1
ATOM 605 N N . THR A 1 87 ? -8.032 8.766 16.095 1.00 78.81 87 THR A N 1
ATOM 606 C CA . THR A 1 87 ? -8.684 8.790 17.410 1.00 78.81 87 THR A CA 1
ATOM 607 C C . THR A 1 87 ? -10.080 8.181 17.302 1.00 78.81 87 THR A C 1
ATOM 609 O O . THR A 1 87 ? -10.738 8.288 16.267 1.00 78.81 87 THR A O 1
ATOM 612 N N . LEU A 1 88 ? -10.539 7.514 18.365 1.00 80.75 88 LEU A N 1
ATOM 613 C CA . LEU A 1 88 ? -11.896 6.972 18.463 1.00 80.75 88 LEU A CA 1
ATOM 614 C C . LEU A 1 88 ? -12.667 7.721 19.546 1.00 80.75 88 LEU A C 1
ATOM 616 O O . LEU A 1 88 ? -12.175 7.884 20.662 1.00 80.75 88 LEU A O 1
ATOM 620 N N . ALA A 1 89 ? -13.900 8.117 19.234 1.00 75.69 89 ALA A N 1
ATOM 621 C CA . ALA A 1 89 ? -14.846 8.533 20.257 1.00 75.69 89 ALA A CA 1
ATOM 622 C C . ALA A 1 89 ? -15.294 7.290 21.039 1.00 75.69 89 ALA A C 1
ATOM 624 O O . ALA A 1 89 ? -15.819 6.340 20.459 1.00 75.69 89 ALA A O 1
ATOM 625 N N . GLN A 1 90 ? -15.058 7.284 22.350 1.00 74.38 90 GLN A N 1
ATOM 626 C CA . GLN A 1 90 ? -15.479 6.209 23.242 1.00 74.38 90 GLN A CA 1
ATOM 627 C C . GLN A 1 90 ? -16.661 6.678 24.090 1.00 74.38 90 GLN A C 1
ATOM 629 O O . GLN A 1 90 ? -16.650 7.788 24.621 1.00 74.38 90 GLN A O 1
ATOM 634 N N . THR A 1 91 ? -17.651 5.808 24.267 1.00 70.12 91 THR A N 1
ATOM 635 C CA . THR A 1 91 ? -18.687 5.966 25.289 1.00 70.12 91 THR A CA 1
ATOM 636 C C . THR A 1 91 ? -18.630 4.750 26.201 1.00 70.12 91 THR A C 1
ATOM 638 O O . THR A 1 91 ? -18.800 3.624 25.739 1.00 70.12 91 THR A O 1
ATOM 641 N N . VAL A 1 92 ? -18.356 4.979 27.484 1.00 67.75 92 VAL A N 1
ATOM 642 C CA . VAL A 1 92 ? -18.567 3.988 28.545 1.00 67.75 92 VAL A CA 1
ATOM 643 C C . VAL A 1 92 ? -19.875 4.385 29.224 1.00 67.75 92 VAL A C 1
ATOM 645 O O . VAL A 1 92 ? -20.026 5.551 29.591 1.00 67.75 92 VAL A O 1
ATOM 648 N N . GLY A 1 93 ? -20.837 3.459 29.247 1.00 61.41 93 GLY A N 1
ATOM 649 C CA . GLY A 1 93 ? -22.180 3.681 29.798 1.00 61.41 93 GLY A CA 1
ATOM 650 C C . GLY A 1 93 ? -22.228 3.731 31.318 1.00 61.41 93 GLY A C 1
ATOM 651 O O . GLY A 1 93 ? -21.225 3.349 31.962 1.00 61.41 93 GLY A O 1
#

Radius of gyration: 26.71 Å; chains: 1; bounding box: 63×18×74 Å

pLDDT: mean 89.55, std 9.21, range [46.91, 97.81]

Foldseek 3Di:
DDDFFKDKDKDWDFPDLDFDFFTKIAMDMDMDGPCHVVDDDDDDGIGGDGRDDFDKDKDKDFDDDDDDPDPDGDIDIDIDRDDDPDDDDDDDD

Sequence (93 aa):
MSGDTFTGSYSGLFANKNVGTGKTVNITASYSGADSGNYNVTDQSSTTVDIAAKALTATASTVNKTYNGSTTASTTLTFTGLVGSETLAQTVG

Secondary structure (DSSP, 8-state):
------EEEEEEEES-SS-EEEEEEEEEEEEESTTGGG-------EEEEEEPPPP-EEEEEEPPPPP-S-----EEEEEE---TT--------